Protein AF-A0A378AN27-F1 (afdb_monomer_lite)

InterPro domains:
  IPR025997 Periplasmic binding protein [PF13407] (12-80)
  IPR028082 Periplasmic binding protein-like I [SSF53822] (9-81)
  IPR050555 Bacterial Solute-Binding Protein 2 [PTHR30036] (4-80)

Secondary structure (DSSP, 8-state):
--------SEEEEEEES-TT-HHHHHHHHHHHHHHHT-TTEEEEEEE-TT-HHHHHHHHHHHHHTT-SEEEE--SSGGGGG-

Radius of gyration: 14.19 Å; chains: 1; bounding box: 31×39×40 Å

pLDDT: mean 90.08, std 15.06, range [44.09, 98.62]

Organism: Klebsiella pneumoniae (NCBI:txid573)

Foldseek 3Di:
DDDPPLPLPAEEEEEALACPDPVVVVVVVVVVVVQVVPSSYDYHYYGQRLPQVSLVVSVVVCVVVVHPYYHYDHSDPVVVVD

Sequence (82 aa):
MAAAAHAADTRIGVTIYKYDDNFMSVVRKAIEKDGKSAPDVQLLMNDSQNDQSKQNDQIDVLLAKGVKALAINLVDPAAAVR

Structure (mmCIF, N/CA/C/O backbone):
data_AF-A0A378AN27-F1
#
_entry.id   AF-A0A378AN27-F1
#
loop_
_atom_site.group_PDB
_atom_site.id
_atom_site.type_symbol
_atom_site.label_atom_id
_atom_site.label_alt_id
_atom_site.label_comp_id
_atom_site.label_asym_id
_atom_site.label_entity_id
_atom_site.label_seq_id
_atom_site.pdbx_PDB_ins_code
_atom_site.Cartn_x
_atom_site.Cartn_y
_atom_site.Cartn_z
_atom_site.occupancy
_atom_site.B_iso_or_equiv
_atom_site.auth_seq_id
_atom_site.auth_comp_id
_atom_site.auth_asym_id
_atom_site.auth_atom_id
_atom_site.pdbx_PDB_model_num
ATOM 1 N N . MET A 1 1 ? -17.866 23.212 23.604 1.00 44.09 1 MET A N 1
ATOM 2 C CA . MET A 1 1 ? -18.102 21.788 23.295 1.00 44.09 1 MET A CA 1
ATOM 3 C C . MET A 1 1 ? -17.203 21.443 22.119 1.00 44.09 1 MET A C 1
ATOM 5 O O . MET A 1 1 ? -17.499 21.848 21.005 1.00 44.09 1 MET A O 1
ATOM 9 N N . ALA A 1 2 ? -16.028 20.869 22.388 1.00 44.69 2 ALA A N 1
ATOM 10 C CA . ALA A 1 2 ? -15.091 20.497 21.335 1.00 44.69 2 ALA A CA 1
ATOM 11 C C . ALA A 1 2 ? -15.699 19.324 20.562 1.00 44.69 2 ALA A C 1
ATOM 13 O O . ALA A 1 2 ? -15.981 18.284 21.156 1.00 44.69 2 ALA A O 1
ATOM 14 N N . ALA A 1 3 ? -15.950 19.510 19.267 1.00 45.03 3 ALA A N 1
ATOM 15 C CA . ALA A 1 3 ? -16.233 18.395 18.383 1.00 45.03 3 ALA A CA 1
ATOM 16 C C . ALA A 1 3 ? -14.986 17.507 18.401 1.00 45.03 3 ALA A C 1
ATOM 18 O O . ALA A 1 3 ? -13.935 17.902 17.895 1.00 45.03 3 ALA A O 1
ATOM 19 N N . ALA A 1 4 ? -15.075 16.350 19.057 1.00 48.97 4 ALA A N 1
ATOM 20 C CA . ALA A 1 4 ? -14.098 15.298 18.859 1.00 48.97 4 ALA A CA 1
ATOM 21 C C . ALA A 1 4 ? -14.112 15.006 17.358 1.00 48.97 4 ALA A C 1
ATOM 23 O O . ALA A 1 4 ? -15.130 14.563 16.821 1.00 48.97 4 ALA A O 1
ATOM 24 N N . ALA A 1 5 ? -13.024 15.352 16.671 1.00 49.75 5 ALA A N 1
ATOM 25 C CA . ALA A 1 5 ? -12.806 14.884 15.318 1.00 49.75 5 ALA A CA 1
ATOM 26 C C . ALA A 1 5 ? -12.975 13.364 15.377 1.00 49.75 5 ALA A C 1
ATOM 28 O O . ALA A 1 5 ? -12.248 12.709 16.125 1.00 49.75 5 ALA A O 1
ATOM 29 N N . HIS A 1 6 ? -13.971 12.824 14.672 1.00 50.88 6 HIS A N 1
ATOM 30 C CA . HIS A 1 6 ? -14.022 11.392 14.418 1.00 50.88 6 HIS A CA 1
ATOM 31 C C . HIS A 1 6 ? -12.727 11.078 13.672 1.00 50.88 6 HIS A C 1
ATOM 33 O O . HIS A 1 6 ? -12.586 11.368 12.485 1.00 50.88 6 HIS A O 1
ATOM 39 N N . ALA A 1 7 ? -11.721 10.596 14.399 1.00 55.66 7 ALA A N 1
ATOM 40 C CA . ALA A 1 7 ? -10.628 9.893 13.768 1.00 55.66 7 ALA A CA 1
ATOM 41 C C . ALA A 1 7 ? -11.293 8.720 13.050 1.00 55.66 7 ALA A C 1
ATOM 43 O O . ALA A 1 7 ? -12.068 8.013 13.685 1.00 55.66 7 ALA A O 1
ATOM 44 N N . ALA A 1 8 ? -11.059 8.564 11.746 1.00 60.78 8 ALA A N 1
ATOM 45 C CA . ALA A 1 8 ? -11.600 7.434 11.002 1.00 60.78 8 ALA A CA 1
ATOM 46 C C . ALA A 1 8 ? -11.336 6.144 11.795 1.00 60.78 8 ALA A C 1
ATOM 48 O O . ALA A 1 8 ? -10.174 5.796 12.039 1.00 60.78 8 ALA A O 1
ATOM 49 N N . ASP A 1 9 ? -12.407 5.477 12.233 1.00 74.62 9 ASP A N 1
ATOM 50 C CA . ASP A 1 9 ? -12.315 4.285 13.084 1.00 74.62 9 ASP A CA 1
ATOM 51 C C . ASP A 1 9 ? -11.615 3.134 12.347 1.00 74.62 9 ASP A C 1
ATOM 53 O O . ASP A 1 9 ? -11.006 2.250 12.959 1.00 74.62 9 ASP A O 1
ATOM 57 N N . THR A 1 10 ? -11.638 3.172 11.010 1.00 90.88 10 THR A N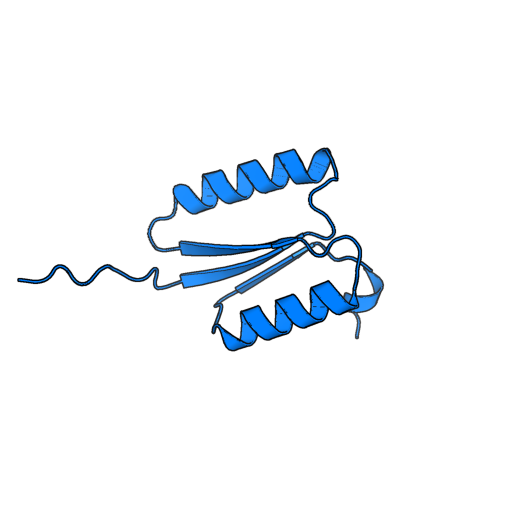 1
ATOM 58 C CA . THR A 1 10 ? -11.040 2.153 10.152 1.00 90.88 10 THR A CA 1
ATOM 59 C C . THR A 1 10 ? -9.894 2.727 9.326 1.00 90.88 10 THR A C 1
ATOM 61 O O . THR A 1 10 ? -10.089 3.524 8.412 1.00 90.88 10 THR A O 1
ATOM 64 N N . ARG A 1 11 ? -8.667 2.268 9.594 1.00 96.19 11 ARG A N 1
ATOM 65 C CA . ARG A 1 11 ? -7.495 2.542 8.746 1.00 96.19 11 ARG A CA 1
ATOM 66 C C . ARG A 1 11 ? -7.205 1.340 7.860 1.00 96.19 11 ARG A C 1
ATOM 68 O O . ARG A 1 11 ? -7.100 0.228 8.376 1.00 96.19 11 ARG A O 1
ATOM 75 N N . ILE A 1 12 ? -7.021 1.558 6.564 1.00 97.50 12 ILE A N 1
ATOM 76 C CA . ILE A 1 12 ? -6.632 0.518 5.604 1.00 97.50 12 ILE A CA 1
ATOM 77 C C . ILE A 1 12 ? -5.275 0.892 5.022 1.00 97.50 12 ILE A C 1
ATOM 79 O O . ILE A 1 12 ? -5.096 1.990 4.496 1.00 97.50 12 ILE A O 1
ATOM 83 N N . GLY A 1 13 ? -4.312 -0.015 5.136 1.00 98.19 13 GLY A N 1
ATOM 84 C CA . GLY A 1 13 ? -3.012 0.132 4.502 1.00 98.19 13 GLY A CA 1
ATOM 85 C C . GLY A 1 13 ? -3.055 -0.349 3.061 1.00 98.19 13 GLY A C 1
ATOM 86 O O . GLY A 1 13 ? -3.585 -1.423 2.788 1.00 98.19 13 GLY A O 1
ATOM 87 N N . VAL A 1 14 ? -2.493 0.429 2.143 1.00 98.44 14 VAL A N 1
ATOM 88 C CA . VAL A 1 14 ? -2.395 0.056 0.731 1.00 98.44 14 VAL A CA 1
ATOM 89 C C . VAL A 1 14 ? -0.948 0.194 0.286 1.00 98.44 14 VAL A C 1
ATOM 91 O O . VAL A 1 14 ? -0.325 1.233 0.518 1.00 98.44 14 VAL A O 1
ATOM 94 N N . THR A 1 15 ? -0.414 -0.835 -0.363 1.00 98.38 15 THR A N 1
ATOM 95 C CA . THR A 1 15 ? 0.885 -0.781 -1.041 1.00 98.38 15 THR A CA 1
ATOM 96 C C . THR A 1 15 ? 0.684 -1.033 -2.530 1.00 98.38 15 THR A C 1
ATOM 98 O O . THR A 1 15 ? -0.053 -1.934 -2.936 1.00 98.38 15 THR A O 1
ATOM 101 N N . ILE A 1 16 ? 1.310 -0.200 -3.357 1.00 98.31 16 ILE A N 1
ATOM 102 C CA . ILE A 1 16 ? 1.336 -0.356 -4.812 1.00 98.31 16 ILE A CA 1
ATOM 103 C C . ILE A 1 16 ? 2.777 -0.588 -5.231 1.00 98.31 16 ILE A C 1
ATOM 105 O O . ILE A 1 16 ? 3.645 0.184 -4.827 1.00 98.31 16 ILE A O 1
ATOM 109 N N . TYR A 1 17 ? 3.016 -1.606 -6.066 1.00 97.94 17 TYR A N 1
ATOM 110 C CA . TYR A 1 17 ? 4.366 -1.985 -6.470 1.00 97.94 17 TYR A CA 1
ATOM 111 C C . TYR A 1 17 ? 5.180 -0.799 -7.003 1.00 97.94 17 TYR A C 1
ATOM 113 O O . TYR A 1 17 ? 6.316 -0.635 -6.581 1.00 97.94 17 TYR A O 1
ATOM 121 N N . LYS A 1 18 ? 4.594 0.075 -7.836 1.00 97.31 18 LYS A N 1
ATOM 122 C CA . LYS A 1 18 ? 5.153 1.387 -8.202 1.00 97.31 18 LYS A CA 1
ATOM 123 C C . LYS A 1 18 ? 4.081 2.367 -8.692 1.00 97.31 18 LYS A C 1
ATOM 125 O O . LYS A 1 18 ? 3.139 1.978 -9.383 1.00 97.31 18 LYS A O 1
ATOM 130 N N . TYR A 1 19 ? 4.224 3.650 -8.374 1.00 96.94 19 TYR A N 1
ATOM 131 C CA . TYR A 1 19 ? 3.271 4.692 -8.793 1.00 96.94 19 TYR A CA 1
ATOM 132 C C . TYR A 1 19 ? 3.430 5.176 -10.238 1.00 96.94 19 TYR A C 1
ATOM 134 O O . TYR A 1 19 ? 2.500 5.787 -10.768 1.00 96.94 19 TYR A O 1
ATOM 142 N N . ASP A 1 20 ? 4.587 4.949 -10.859 1.00 94.81 20 ASP A N 1
ATOM 143 C CA . ASP A 1 20 ? 4.887 5.418 -12.217 1.00 94.81 20 ASP A CA 1
ATOM 144 C C . ASP A 1 20 ? 4.326 4.515 -13.330 1.00 94.81 20 ASP A C 1
ATOM 146 O O . ASP A 1 20 ? 4.410 4.857 -14.509 1.00 94.81 20 ASP A O 1
ATOM 150 N N . ASP A 1 21 ? 3.699 3.391 -12.974 1.00 96.56 21 ASP A N 1
ATOM 151 C CA . ASP A 1 21 ? 2.922 2.589 -13.910 1.00 96.56 21 ASP A CA 1
ATOM 152 C C . ASP A 1 21 ? 1.644 3.342 -14.319 1.00 96.56 21 ASP A C 1
ATOM 154 O O . ASP A 1 21 ? 0.804 3.698 -13.488 1.00 96.56 21 ASP A O 1
ATOM 158 N N . ASN A 1 22 ? 1.474 3.546 -15.628 1.00 96.06 22 ASN A N 1
ATOM 159 C CA . ASN A 1 22 ? 0.305 4.191 -16.222 1.00 96.06 22 ASN A CA 1
ATOM 160 C C . ASN A 1 22 ? -1.019 3.540 -15.804 1.00 96.06 22 ASN A C 1
ATOM 162 O O . ASN A 1 22 ? -1.987 4.251 -15.524 1.00 96.06 22 ASN A O 1
ATOM 166 N N . PHE A 1 23 ? -1.071 2.208 -15.739 1.00 96.25 23 PHE A N 1
ATOM 167 C CA . PHE A 1 23 ? -2.254 1.489 -15.282 1.00 96.25 23 PHE A CA 1
ATOM 168 C C . PHE A 1 23 ? -2.510 1.771 -13.799 1.00 96.25 23 PHE A C 1
ATOM 170 O O . PHE A 1 23 ? -3.618 2.163 -13.419 1.00 96.25 23 PHE A O 1
ATOM 177 N N . MET A 1 24 ? -1.471 1.684 -12.964 1.00 96.44 24 MET A N 1
ATOM 178 C CA . MET A 1 24 ? -1.617 1.942 -11.531 1.00 96.44 24 MET A CA 1
ATOM 179 C C . MET A 1 24 ? -1.923 3.399 -11.198 1.00 96.44 24 MET A C 1
ATOM 181 O O . MET A 1 24 ? -2.607 3.648 -10.211 1.00 96.44 24 MET A O 1
ATOM 185 N N . SER A 1 25 ? -1.519 4.366 -12.021 1.00 95.81 25 SER A N 1
ATOM 186 C CA . SER A 1 25 ? -1.929 5.767 -11.867 1.00 95.81 25 SER A CA 1
ATOM 187 C C . SER A 1 25 ? -3.451 5.927 -11.955 1.00 95.81 25 SER A C 1
ATOM 189 O O . SER A 1 25 ? -4.047 6.676 -11.174 1.00 95.81 25 SER A O 1
ATOM 191 N N . VAL A 1 26 ? -4.101 5.194 -12.866 1.00 97.62 26 VAL A N 1
ATOM 192 C CA . VAL A 1 26 ? -5.567 5.184 -12.998 1.00 97.62 26 VAL A CA 1
ATOM 193 C C . VAL A 1 26 ? -6.208 4.472 -11.810 1.00 97.62 26 VAL A C 1
ATOM 195 O O . VAL A 1 26 ? -7.102 5.033 -11.174 1.00 97.62 26 VAL A O 1
ATOM 198 N N . VAL A 1 27 ? -5.719 3.278 -11.465 1.00 97.44 27 VAL A N 1
ATOM 199 C CA . VAL A 1 27 ? -6.249 2.485 -10.344 1.00 97.44 27 VAL A CA 1
ATOM 200 C C . VAL A 1 27 ? -6.103 3.230 -9.012 1.00 97.44 27 VAL A C 1
ATOM 202 O O . VAL A 1 27 ? -7.065 3.314 -8.253 1.00 97.44 27 VAL A O 1
ATOM 205 N N . ARG A 1 28 ? -4.949 3.854 -8.742 1.00 97.06 28 ARG A N 1
ATOM 206 C CA . ARG A 1 28 ? -4.703 4.645 -7.524 1.00 97.06 28 ARG A CA 1
ATOM 207 C C . ARG A 1 28 ? -5.701 5.791 -7.390 1.00 97.06 28 ARG A C 1
ATOM 209 O O . ARG A 1 28 ? -6.272 5.974 -6.322 1.00 97.06 28 ARG A O 1
ATOM 216 N N . LYS A 1 29 ? -5.947 6.540 -8.471 1.00 96.88 29 LYS A N 1
ATOM 217 C CA . LYS A 1 29 ? -6.928 7.639 -8.471 1.00 96.88 29 LYS A CA 1
ATOM 218 C C . LYS A 1 29 ? -8.344 7.143 -8.176 1.00 96.88 29 LYS A C 1
ATOM 220 O O . LYS A 1 29 ? -9.088 7.839 -7.490 1.00 96.88 29 LYS A O 1
ATOM 225 N N . ALA A 1 30 ? -8.715 5.965 -8.681 1.00 97.50 30 ALA A N 1
ATOM 22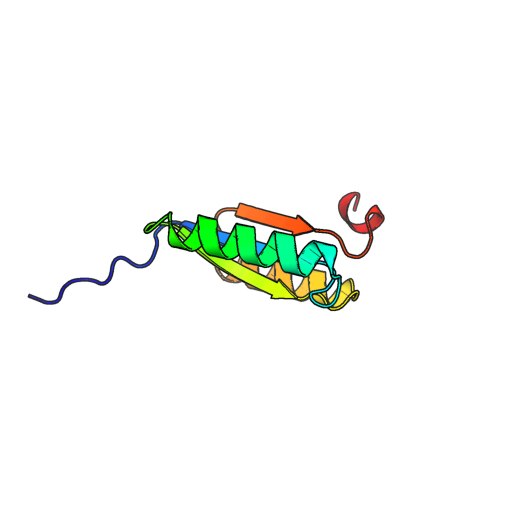6 C CA . ALA A 1 30 ? -10.001 5.346 -8.370 1.00 97.50 30 ALA A CA 1
ATOM 227 C C . ALA A 1 30 ? -10.085 4.949 -6.885 1.00 97.50 30 ALA A C 1
ATOM 229 O O . ALA A 1 30 ? -11.023 5.361 -6.211 1.00 97.50 30 ALA A O 1
ATOM 230 N N . ILE A 1 31 ? -9.057 4.280 -6.348 1.00 97.00 31 ILE A N 1
ATOM 231 C CA . ILE A 1 31 ? -8.965 3.923 -4.921 1.00 97.00 31 ILE A CA 1
ATOM 232 C C . ILE A 1 31 ? -9.083 5.168 -4.027 1.00 97.00 31 ILE A C 1
ATOM 234 O O . ILE A 1 31 ? -9.857 5.184 -3.074 1.00 97.00 31 ILE A O 1
ATOM 238 N N . GLU A 1 32 ? -8.350 6.240 -4.340 1.00 95.56 32 GLU A N 1
ATOM 239 C CA . GLU A 1 32 ? -8.408 7.503 -3.592 1.00 95.56 32 GLU A CA 1
ATOM 240 C C . GLU A 1 32 ? -9.796 8.157 -3.656 1.00 95.56 32 GLU A C 1
ATOM 242 O O . GLU A 1 32 ? -10.249 8.747 -2.673 1.00 95.56 32 GLU A O 1
ATOM 247 N N . LYS A 1 33 ? -10.474 8.082 -4.807 1.00 96.44 33 LYS A N 1
ATOM 248 C CA . LYS A 1 33 ? -11.835 8.602 -4.983 1.00 96.44 33 LYS A CA 1
ATOM 249 C C . LYS A 1 33 ? -12.847 7.812 -4.150 1.00 96.44 33 LYS A C 1
ATOM 251 O O . LYS A 1 33 ? -13.697 8.422 -3.498 1.00 96.44 33 LYS A O 1
ATOM 256 N N . ASP A 1 34 ? -12.738 6.490 -4.145 1.00 94.62 34 ASP A N 1
ATOM 257 C CA . ASP A 1 34 ? -13.627 5.618 -3.379 1.00 94.62 34 ASP A CA 1
ATOM 258 C C . ASP A 1 34 ? -13.394 5.803 -1.875 1.00 94.62 34 ASP A C 1
ATOM 260 O O . ASP A 1 34 ? -14.349 5.996 -1.125 1.00 94.62 34 ASP A O 1
ATOM 264 N N . GLY A 1 35 ? -12.131 5.892 -1.442 1.00 93.81 35 GLY A N 1
ATOM 265 C CA . GLY A 1 35 ? -11.772 6.187 -0.052 1.00 93.81 35 GLY A CA 1
ATOM 266 C C . GLY A 1 35 ? -12.323 7.526 0.443 1.00 93.81 35 GLY A C 1
ATOM 267 O O . GLY A 1 35 ? -12.846 7.604 1.547 1.00 93.81 35 GLY A O 1
ATOM 268 N N . LYS A 1 36 ? -12.302 8.577 -0.389 1.00 92.25 36 LYS A N 1
ATOM 269 C CA . LYS A 1 36 ? -12.926 9.875 -0.056 1.00 92.25 36 LYS A CA 1
ATOM 270 C C . LYS A 1 36 ? -14.446 9.803 0.092 1.00 92.25 36 LYS A C 1
ATOM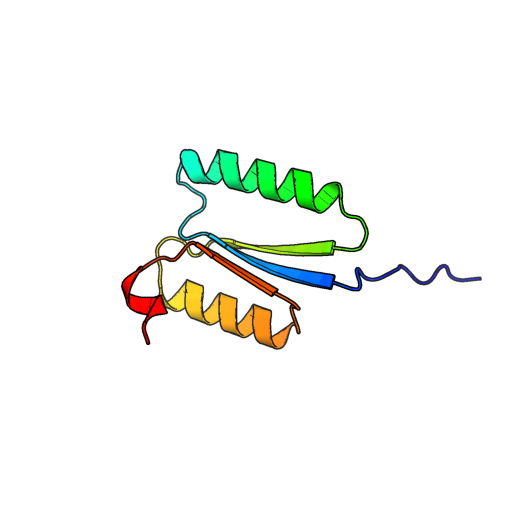 272 O O . LYS A 1 36 ? -15.027 10.678 0.727 1.00 92.25 36 LYS A O 1
ATOM 277 N N . SER A 1 37 ? -15.082 8.802 -0.510 1.00 93.88 37 SER A N 1
ATOM 278 C CA . SER A 1 37 ? -16.530 8.590 -0.431 1.00 93.88 37 SER A CA 1
ATOM 279 C C . SER A 1 37 ? -16.933 7.763 0.801 1.00 93.88 37 SER A C 1
ATOM 281 O O . SER A 1 37 ? -18.123 7.611 1.063 1.00 93.88 37 SER A O 1
ATOM 283 N N . ALA A 1 38 ? -15.959 7.258 1.569 1.00 91.56 38 ALA A N 1
ATOM 284 C CA . ALA A 1 38 ? -16.146 6.488 2.794 1.00 91.56 38 ALA A CA 1
ATOM 285 C C . ALA A 1 38 ? -15.610 7.282 4.010 1.00 91.56 38 ALA A C 1
ATOM 287 O O . ALA A 1 38 ? -14.435 7.156 4.349 1.00 91.56 38 ALA A O 1
ATOM 288 N N . PRO A 1 39 ? -16.439 8.108 4.679 1.00 87.81 39 PRO A N 1
ATOM 289 C CA . PRO A 1 39 ? -15.977 9.049 5.711 1.00 87.81 39 PRO A CA 1
ATOM 290 C C . PRO A 1 39 ? -15.347 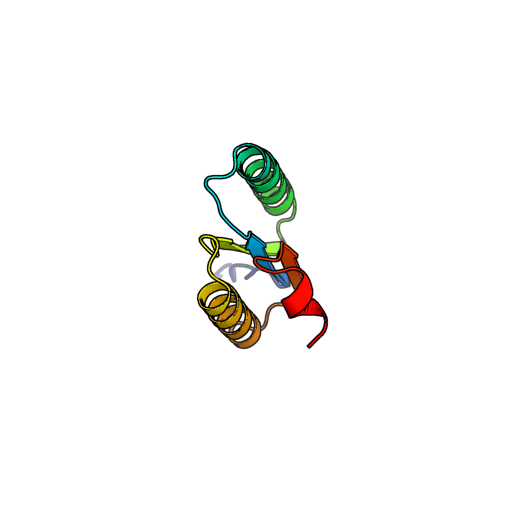8.381 6.946 1.00 87.81 39 PRO A C 1
ATOM 292 O O . PRO A 1 39 ? -14.510 8.995 7.604 1.00 87.81 39 PRO A O 1
ATOM 295 N N . ASP A 1 40 ? -15.695 7.124 7.225 1.00 91.31 40 ASP A N 1
ATOM 296 C CA . ASP A 1 40 ? -15.173 6.354 8.364 1.00 91.31 40 ASP A CA 1
ATOM 297 C C . ASP A 1 40 ? -13.893 5.564 8.029 1.00 91.31 40 A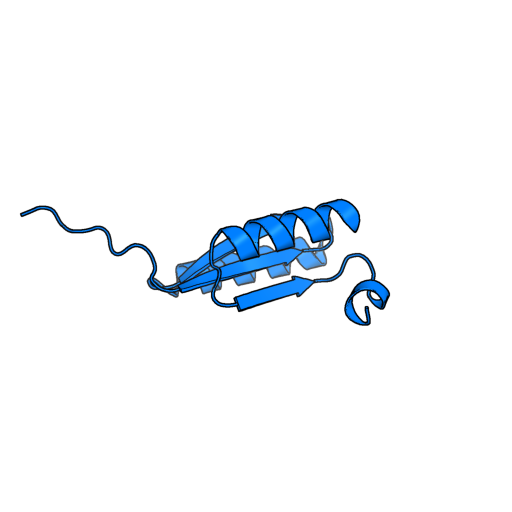SP A C 1
ATOM 299 O O . ASP A 1 40 ? -13.357 4.837 8.874 1.00 91.31 40 ASP A O 1
ATOM 303 N N . VAL A 1 41 ? -13.396 5.695 6.793 1.00 92.75 41 VAL A N 1
ATOM 304 C CA . VAL A 1 41 ? -12.218 4.990 6.286 1.00 92.75 41 VAL A CA 1
ATOM 305 C C . VAL A 1 41 ? -11.091 5.973 5.992 1.00 92.75 41 VAL A C 1
ATOM 307 O O . VAL A 1 41 ? -11.226 6.912 5.213 1.00 92.75 41 VAL A O 1
ATOM 310 N N . GLN A 1 42 ? -9.916 5.699 6.552 1.00 95.25 42 GLN A N 1
ATOM 311 C CA . GLN A 1 42 ? -8.672 6.359 6.175 1.00 95.25 42 GLN A CA 1
ATOM 312 C C . GLN A 1 42 ? -7.781 5.389 5.401 1.00 95.25 42 GLN A C 1
ATOM 314 O O . GLN A 1 42 ? -7.338 4.370 5.934 1.00 95.25 42 GLN A O 1
ATOM 319 N N . LEU A 1 43 ? -7.458 5.740 4.156 1.00 96.69 43 LEU A N 1
ATOM 320 C CA . LEU A 1 43 ? -6.472 5.013 3.360 1.00 96.69 43 LEU A CA 1
ATOM 321 C C . LEU A 1 43 ? -5.057 5.520 3.657 1.00 96.69 43 LEU A C 1
ATOM 323 O O . LEU A 1 43 ? -4.784 6.719 3.591 1.00 96.69 43 LEU A O 1
ATOM 327 N N . LEU A 1 44 ? -4.146 4.596 3.951 1.00 97.44 44 LEU A N 1
ATOM 328 C CA . LEU A 1 44 ? -2.714 4.842 4.092 1.00 97.44 44 LEU A CA 1
ATOM 329 C C . LEU A 1 44 ? -2.001 4.256 2.869 1.00 97.44 44 LEU A C 1
ATOM 331 O O . LEU A 1 44 ? -1.617 3.088 2.863 1.00 97.44 44 LEU A O 1
ATOM 335 N N . MET A 1 45 ? -1.882 5.071 1.823 1.00 97.81 45 MET A N 1
ATOM 336 C CA . MET A 1 45 ? -1.338 4.676 0.522 1.00 97.81 45 MET A CA 1
ATOM 337 C C . MET A 1 45 ? 0.192 4.775 0.504 1.00 97.81 45 MET A C 1
ATOM 339 O O . MET A 1 45 ? 0.742 5.805 0.895 1.00 97.81 45 MET A O 1
ATOM 343 N N . ASN A 1 46 ? 0.872 3.747 -0.006 1.00 98.50 46 ASN A N 1
ATOM 344 C CA . ASN A 1 46 ? 2.326 3.710 -0.146 1.00 98.50 46 ASN A CA 1
ATOM 345 C C . ASN A 1 46 ? 2.757 3.308 -1.563 1.00 98.50 46 ASN A C 1
ATOM 347 O O . ASN A 1 46 ? 2.140 2.453 -2.202 1.00 98.50 46 ASN A O 1
ATOM 351 N N . ASP A 1 47 ? 3.858 3.910 -2.006 1.00 98.38 47 ASP A N 1
ATOM 352 C CA . ASP A 1 47 ? 4.559 3.598 -3.251 1.00 98.38 47 ASP A CA 1
ATOM 353 C C . ASP A 1 47 ? 5.782 2.733 -2.945 1.00 98.38 47 ASP A C 1
ATOM 355 O O . ASP A 1 47 ? 6.725 3.201 -2.298 1.00 98.38 47 ASP A O 1
ATOM 359 N N . SER A 1 48 ? 5.777 1.479 -3.384 1.00 98.31 48 SER A N 1
ATOM 360 C CA . SER A 1 48 ? 6.876 0.545 -3.124 1.00 98.31 48 SER A CA 1
ATOM 361 C C . SER A 1 48 ? 8.043 0.698 -4.104 1.00 98.31 48 SER A C 1
ATOM 363 O O . SER A 1 48 ? 9.097 0.117 -3.872 1.00 98.31 48 SER A O 1
ATOM 365 N N . GLN A 1 49 ? 7.912 1.520 -5.153 1.00 97.88 49 GLN A N 1
ATOM 366 C CA . GLN A 1 49 ? 8.999 1.868 -6.085 1.00 97.88 49 GLN A CA 1
ATOM 367 C C . GLN A 1 49 ? 9.735 0.664 -6.700 1.00 97.88 49 GLN A C 1
ATOM 369 O O . GLN A 1 49 ? 10.934 0.721 -6.963 1.00 97.88 49 GLN A O 1
ATOM 374 N N . ASN A 1 50 ? 9.001 -0.421 -6.938 1.00 96.94 50 ASN A N 1
ATOM 375 C CA . ASN A 1 50 ? 9.480 -1.701 -7.447 1.00 96.94 50 ASN A CA 1
ATOM 376 C C . ASN A 1 50 ? 10.594 -2.327 -6.584 1.00 96.94 50 ASN A C 1
ATOM 378 O O . ASN A 1 50 ? 11.451 -3.046 -7.094 1.00 96.94 50 ASN A O 1
ATOM 382 N N . ASP A 1 51 ? 10.579 -2.041 -5.280 1.00 97.75 51 ASP A N 1
ATOM 383 C CA . ASP A 1 51 ? 11.536 -2.521 -4.288 1.00 97.75 51 ASP A CA 1
ATOM 384 C C . ASP A 1 51 ? 10.808 -3.342 -3.210 1.00 97.75 51 ASP A C 1
ATOM 386 O O . ASP A 1 51 ? 9.962 -2.838 -2.465 1.00 97.75 51 ASP A O 1
ATOM 390 N N . GLN A 1 52 ? 11.141 -4.633 -3.127 1.00 96.75 52 GLN A N 1
ATOM 391 C CA . GLN A 1 52 ? 10.507 -5.559 -2.188 1.00 96.75 52 GLN A CA 1
ATOM 392 C C . GLN A 1 52 ? 10.863 -5.248 -0.730 1.00 96.75 52 GLN A C 1
ATOM 394 O O . GLN A 1 52 ? 10.010 -5.388 0.144 1.00 96.75 52 GLN A O 1
ATOM 399 N N . SER A 1 53 ? 12.094 -4.807 -0.452 1.00 97.25 53 SER A N 1
ATOM 400 C CA . SER A 1 53 ? 12.498 -4.439 0.910 1.00 97.25 53 SER A CA 1
ATOM 401 C C . SER A 1 53 ? 11.679 -3.247 1.385 1.00 97.25 53 SER A C 1
ATOM 403 O O . SER A 1 53 ? 11.127 -3.264 2.480 1.00 97.25 53 SER A O 1
ATOM 405 N N . LYS A 1 54 ? 11.507 -2.253 0.510 1.00 98.50 54 LYS A N 1
ATOM 406 C CA . LYS A 1 54 ? 10.663 -1.090 0.786 1.00 98.50 54 LYS A CA 1
ATOM 407 C C . LYS A 1 54 ? 9.204 -1.469 1.012 1.00 98.50 54 LYS A C 1
ATOM 409 O O . LYS A 1 54 ? 8.574 -0.921 1.914 1.00 98.50 54 LYS A O 1
ATOM 414 N N . GLN A 1 55 ? 8.659 -2.383 0.206 1.00 98.38 55 GLN A N 1
ATOM 415 C CA . GLN A 1 55 ? 7.298 -2.880 0.410 1.00 98.38 55 GLN A CA 1
ATOM 416 C C . GLN A 1 55 ? 7.142 -3.534 1.789 1.00 98.38 55 GLN A C 1
ATOM 418 O O . GLN A 1 55 ? 6.155 -3.263 2.471 1.00 98.38 55 GLN A O 1
ATOM 423 N N . ASN A 1 56 ? 8.116 -4.340 2.216 1.00 97.44 56 ASN A N 1
ATOM 424 C CA . ASN A 1 56 ? 8.100 -4.985 3.528 1.00 97.44 56 ASN A CA 1
ATOM 425 C C . ASN A 1 56 ? 8.154 -3.947 4.662 1.00 97.44 56 ASN A C 1
ATOM 427 O O . ASN A 1 56 ? 7.284 -3.961 5.529 1.00 97.44 56 ASN A O 1
ATOM 431 N N . ASP A 1 57 ? 9.071 -2.976 4.592 1.00 98.44 57 ASP A N 1
ATOM 432 C CA . ASP A 1 57 ? 9.176 -1.897 5.587 1.00 98.44 57 ASP A CA 1
ATOM 433 C C . ASP A 1 57 ? 7.871 -1.084 5.687 1.00 98.44 57 ASP A C 1
ATOM 435 O O . ASP A 1 57 ? 7.418 -0.701 6.768 1.00 98.44 57 ASP A O 1
ATOM 439 N N . GLN A 1 58 ? 7.227 -0.820 4.546 1.00 98.62 58 GLN A N 1
ATOM 440 C CA . GLN A 1 58 ? 5.931 -0.142 4.493 1.00 98.62 58 GLN A CA 1
ATOM 441 C C . GLN A 1 58 ? 4.829 -0.974 5.153 1.00 98.62 58 GLN A C 1
ATOM 443 O O . GLN A 1 58 ? 4.015 -0.413 5.889 1.00 98.62 58 GLN A O 1
ATOM 448 N N . ILE A 1 59 ? 4.796 -2.288 4.914 1.00 98.25 59 ILE A N 1
ATOM 449 C CA . ILE A 1 59 ? 3.850 -3.208 5.557 1.00 98.25 59 ILE A CA 1
ATOM 450 C C . ILE A 1 59 ? 4.060 -3.206 7.075 1.00 98.25 59 ILE A C 1
ATOM 452 O O . ILE A 1 59 ? 3.086 -3.028 7.806 1.00 98.25 59 ILE A O 1
ATOM 456 N N . ASP A 1 60 ? 5.300 -3.291 7.553 1.00 98.31 60 ASP A N 1
ATOM 457 C CA . ASP A 1 60 ? 5.616 -3.250 8.986 1.00 98.31 60 ASP A CA 1
ATOM 458 C C . ASP A 1 60 ? 5.149 -1.940 9.634 1.00 98.31 60 ASP A C 1
ATOM 460 O O . ASP A 1 60 ? 4.512 -1.940 10.691 1.00 98.31 60 ASP A O 1
ATOM 464 N N . VAL A 1 61 ? 5.371 -0.806 8.963 1.00 98.38 61 VAL A N 1
ATOM 465 C CA . VAL A 1 61 ? 4.876 0.502 9.415 1.00 98.38 61 VAL A CA 1
ATOM 466 C C . VAL A 1 61 ? 3.345 0.554 9.436 1.00 98.38 61 VAL A C 1
ATOM 468 O O . VAL A 1 61 ? 2.764 1.154 10.344 1.00 98.38 61 VAL A O 1
ATOM 471 N N . LEU A 1 62 ? 2.661 -0.042 8.456 1.00 98.38 62 LEU A N 1
ATOM 472 C CA . LEU A 1 62 ? 1.197 -0.105 8.421 1.00 98.38 62 LEU A CA 1
ATOM 473 C C . LEU A 1 62 ? 0.646 -0.967 9.565 1.00 98.38 62 LEU A C 1
ATOM 475 O O . LEU A 1 62 ? -0.289 -0.544 10.251 1.00 98.38 62 LEU A O 1
ATOM 479 N N . LEU A 1 63 ? 1.252 -2.129 9.814 1.00 97.25 63 LEU A N 1
ATOM 480 C CA . LEU A 1 63 ? 0.910 -3.006 10.933 1.00 97.25 63 LEU A CA 1
ATOM 481 C C . LEU A 1 63 ? 1.116 -2.291 12.274 1.00 97.25 63 LEU A C 1
ATOM 483 O O . LEU A 1 63 ? 0.205 -2.267 13.101 1.00 97.25 63 LEU A O 1
ATOM 487 N N . ALA A 1 64 ? 2.250 -1.607 12.456 1.00 97.31 64 ALA A N 1
ATOM 488 C CA . ALA A 1 64 ? 2.531 -0.809 13.650 1.00 97.31 64 ALA A CA 1
ATOM 489 C C . ALA A 1 64 ? 1.531 0.348 13.851 1.00 97.31 64 ALA A C 1
ATOM 491 O O . ALA A 1 64 ? 1.210 0.712 14.982 1.00 97.31 64 ALA A O 1
ATOM 492 N N . LYS A 1 65 ? 0.986 0.912 12.763 1.00 95.19 65 LYS A N 1
ATOM 493 C CA . LYS A 1 65 ? -0.086 1.929 12.797 1.00 95.19 65 LYS A CA 1
ATOM 494 C C . LYS A 1 65 ? -1.475 1.357 13.114 1.00 95.19 65 LYS A C 1
ATOM 496 O O . LYS A 1 65 ? -2.435 2.135 13.209 1.00 95.19 65 LYS A O 1
ATOM 501 N N . GLY A 1 66 ? -1.591 0.038 13.276 1.00 95.06 66 GLY A N 1
ATOM 502 C CA . GLY A 1 66 ? -2.822 -0.650 13.654 1.00 95.06 66 GLY A CA 1
ATOM 503 C C . GLY A 1 66 ? -3.887 -0.643 12.560 1.00 95.06 66 GLY A C 1
ATOM 504 O O . GLY A 1 66 ? -5.074 -0.517 12.874 1.00 95.06 66 GLY A O 1
ATOM 505 N N . VAL A 1 67 ? -3.485 -0.724 11.283 1.00 97.31 67 VAL A N 1
ATOM 506 C CA . VAL A 1 67 ? -4.454 -0.853 10.183 1.00 97.31 67 VAL A CA 1
ATOM 507 C C . VAL A 1 67 ? -5.324 -2.095 10.369 1.00 97.31 67 VAL A C 1
ATOM 509 O O . VAL A 1 67 ? -4.874 -3.129 10.855 1.00 97.31 67 VAL A O 1
ATOM 512 N N . LYS A 1 68 ? -6.595 -1.984 9.987 1.00 96.75 68 LYS A N 1
ATOM 513 C CA . LYS A 1 68 ? -7.583 -3.065 10.089 1.00 96.75 68 LYS A CA 1
ATOM 514 C C . LYS A 1 68 ? -7.537 -4.017 8.898 1.00 96.75 68 LYS A C 1
ATOM 516 O O . LYS A 1 68 ? -7.988 -5.149 9.015 1.00 96.75 68 LYS A O 1
ATOM 521 N N . ALA A 1 69 ? -6.998 -3.559 7.771 1.00 96.69 69 ALA A N 1
ATOM 522 C CA . ALA A 1 69 ? -6.810 -4.353 6.568 1.00 96.69 69 ALA A CA 1
ATOM 523 C C . ALA A 1 69 ? -5.590 -3.866 5.778 1.00 96.69 69 ALA A C 1
ATOM 525 O O . ALA A 1 69 ? -5.192 -2.699 5.880 1.00 96.69 69 ALA A O 1
ATOM 526 N N . LEU A 1 70 ? -5.039 -4.772 4.971 1.00 97.88 70 LEU A N 1
ATOM 527 C CA . LEU A 1 70 ? -3.978 -4.509 4.006 1.00 97.88 70 LEU A CA 1
ATOM 528 C C . LEU A 1 70 ? -4.472 -4.868 2.601 1.00 97.88 70 LEU A C 1
ATOM 530 O O . LEU A 1 70 ? -4.991 -5.961 2.387 1.00 97.88 70 LEU A O 1
ATOM 534 N N . ALA A 1 71 ? -4.283 -3.960 1.647 1.00 97.38 71 ALA A N 1
ATOM 535 C CA . ALA A 1 71 ? -4.421 -4.223 0.220 1.00 97.38 71 ALA A CA 1
ATOM 536 C C . ALA A 1 71 ? -3.038 -4.103 -0.429 1.00 97.38 71 ALA A C 1
ATOM 538 O O . ALA A 1 71 ? -2.461 -3.017 -0.474 1.00 97.38 71 ALA A O 1
ATOM 539 N N . ILE A 1 72 ? -2.493 -5.227 -0.891 1.00 97.50 72 ILE A N 1
ATOM 540 C CA . ILE A 1 72 ? -1.102 -5.319 -1.341 1.00 97.50 72 ILE A CA 1
ATOM 541 C C . ILE A 1 72 ? -1.083 -5.657 -2.829 1.00 97.50 72 ILE A C 1
ATOM 543 O O . ILE A 1 72 ? -1.507 -6.737 -3.236 1.00 97.50 72 ILE A O 1
ATOM 547 N N . ASN A 1 73 ? -0.567 -4.738 -3.640 1.00 97.19 73 ASN A N 1
ATOM 548 C CA . ASN A 1 73 ? -0.157 -5.016 -5.010 1.00 97.19 73 ASN A CA 1
ATOM 549 C C . ASN A 1 73 ? 1.358 -5.289 -4.994 1.00 97.19 73 ASN A C 1
ATOM 551 O O . ASN A 1 73 ? 2.167 -4.395 -4.736 1.00 97.19 73 ASN A O 1
ATOM 555 N N . LEU A 1 74 ? 1.705 -6.568 -5.143 1.00 96.50 74 LEU A N 1
ATOM 556 C CA . LEU A 1 74 ? 3.028 -7.124 -4.846 1.00 96.50 74 LEU A CA 1
ATOM 557 C C . LEU A 1 74 ? 4.113 -6.591 -5.789 1.00 96.50 74 LEU A C 1
ATOM 559 O O . LEU A 1 74 ? 3.877 -6.468 -6.988 1.00 96.50 74 LEU A O 1
ATOM 563 N N . VAL A 1 75 ? 5.311 -6.340 -5.248 1.00 96.94 75 VAL A N 1
ATOM 564 C CA . VAL A 1 75 ? 6.518 -6.113 -6.065 1.00 96.94 75 VAL A CA 1
ATOM 565 C C . VAL A 1 75 ? 6.992 -7.430 -6.680 1.00 96.94 75 VAL A C 1
ATOM 567 O O . VAL A 1 75 ? 7.134 -7.519 -7.897 1.00 96.94 75 VAL A O 1
ATOM 570 N N . ASP A 1 76 ? 7.178 -8.463 -5.858 1.00 92.56 76 ASP A N 1
ATOM 571 C CA . ASP A 1 76 ? 7.455 -9.829 -6.302 1.00 92.56 76 ASP A CA 1
ATOM 572 C C . ASP A 1 76 ? 6.294 -10.758 -5.898 1.00 92.56 76 ASP A C 1
ATOM 574 O O . ASP A 1 76 ? 6.066 -10.975 -4.704 1.00 92.56 76 ASP A O 1
ATOM 578 N N . PRO A 1 77 ? 5.555 -11.350 -6.854 1.00 84.81 77 PRO A N 1
ATOM 579 C CA . PRO A 1 77 ? 4.497 -12.312 -6.554 1.00 84.81 77 PRO A CA 1
ATOM 580 C C . PRO A 1 77 ? 4.952 -13.508 -5.702 1.00 84.81 77 PRO A C 1
ATOM 582 O O . PRO A 1 77 ? 4.151 -14.046 -4.938 1.00 84.81 77 PRO A O 1
ATOM 585 N N . ALA A 1 78 ? 6.223 -13.920 -5.791 1.00 86.31 78 ALA A N 1
ATOM 586 C CA . ALA A 1 78 ? 6.764 -15.012 -4.982 1.00 86.31 78 ALA A CA 1
ATOM 587 C C . ALA A 1 78 ? 6.915 -14.639 -3.497 1.00 86.31 78 ALA A C 1
ATOM 589 O O . ALA A 1 78 ? 6.934 -15.528 -2.643 1.00 86.31 78 ALA A O 1
ATOM 590 N N . ALA A 1 79 ? 6.981 -13.344 -3.168 1.00 78.06 79 ALA A N 1
ATOM 591 C CA . ALA A 1 79 ? 7.097 -12.873 -1.791 1.00 78.06 79 ALA A CA 1
ATOM 592 C C . ALA A 1 79 ? 5.841 -13.166 -0.953 1.00 78.06 79 ALA A C 1
ATOM 594 O O . ALA A 1 79 ? 5.950 -13.315 0.256 1.00 78.06 79 ALA A O 1
ATOM 595 N N . ALA A 1 80 ? 4.667 -13.309 -1.578 1.00 75.12 80 ALA A N 1
ATOM 596 C CA . ALA A 1 80 ? 3.414 -13.583 -0.868 1.00 75.12 80 ALA A CA 1
ATOM 597 C C . ALA A 1 80 ? 3.268 -15.028 -0.356 1.00 75.12 80 ALA A C 1
ATOM 599 O O . ALA A 1 80 ? 2.331 -15.319 0.382 1.00 75.12 80 ALA A O 1
ATOM 600 N N . VAL A 1 81 ? 4.144 -15.944 -0.782 1.00 70.81 81 VAL A N 1
ATOM 601 C CA . VAL A 1 81 ? 4.071 -17.379 -0.440 1.00 70.81 81 VAL A CA 1
ATOM 602 C C . VAL A 1 81 ? 4.979 -17.736 0.749 1.00 70.81 81 VAL A C 1
ATOM 604 O O . VAL A 1 81 ? 4.968 -18.875 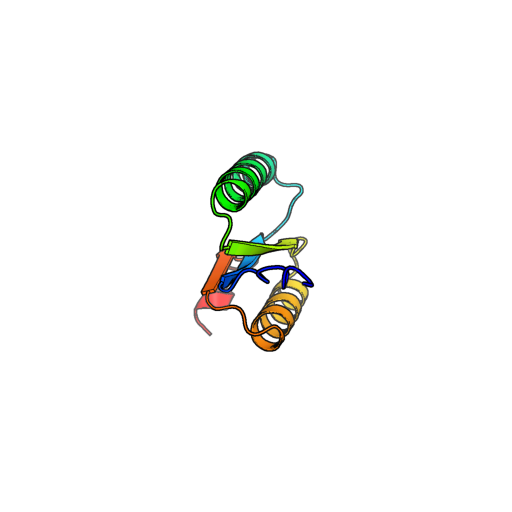1.212 1.00 70.81 81 VAL A O 1
ATOM 607 N N . ARG A 1 82 ? 5.781 -16.785 1.237 1.00 52.47 82 ARG A N 1
ATOM 608 C CA . ARG A 1 82 ? 6.661 -16.955 2.401 1.00 52.47 82 ARG A CA 1
ATOM 609 C C . ARG A 1 82 ? 6.038 -16.354 3.649 1.00 52.47 82 ARG A C 1
ATOM 611 O O . ARG A 1 82 ? 6.252 -16.964 4.717 1.00 52.47 82 ARG A O 1
#